Protein AF-A0A7S2E378-F1 (afdb_monomer_lite)

InterPro domains:
  IPR000742 EGF-like domain [PS00022] (54-65)
  IPR000742 EGF-like domain [PS01186] (54-65)
  IPR000742 EGF-like domain [PS50026] (33-66)
  IPR051216 Teneurin [PTHR11219] (3-120)

Sequence (120 aa):
RRGCPSDCSGRGSCDNATLSCSCFPGFEGVACASRACPANCSFRGKCDGTTGACACAKGWSGDACERPAACPPVGARGRCIHRDGASLDDPLAYQIECQPGWGGPTCQVPTCPGGGSCHG

Secondary structure (DSSP, 8-state):
---SGGGGGGSEEE-TTT--EEEPTTEESTTS-EEPPGGGGGGSEEE-TTT--EEEPTTEESTTS-EESSPPP--TTEEEEEPTT--TT-TTSEEEEEPTTEESTTS-EEEETTTEEPP-

pLDDT: mean 86.52, std 10.21, range [56.03, 96.81]

Foldseek 3Di:
DQAADCCLVVQFDADPVVSFTDGDQQFDDRSSQFGAAVCCLVVQFHQDRVPSATHGDQQFDDRSSPAGLDFDAAPPQKDKDQDPPADSHHRPRIDIDGHPQFDDPRSPFGADDPGDGDDD

Organism: NCBI:txid156173

Radius of gyration: 22.21 Å; chains: 1; bounding box: 54×38×54 Å

Structure (mmCIF, N/CA/C/O backbone):
data_AF-A0A7S2E378-F1
#
_entry.id   AF-A0A7S2E378-F1
#
loop_
_atom_site.group_PDB
_atom_site.id
_atom_site.type_symbol
_atom_site.label_atom_id
_atom_site.label_alt_id
_atom_site.label_comp_id
_atom_site.label_asym_id
_atom_site.label_entity_id
_atom_site.label_seq_id
_atom_site.pdbx_PDB_ins_code
_atom_site.Cartn_x
_atom_site.Cartn_y
_atom_site.Cartn_z
_atom_site.occupancy
_atom_site.B_iso_or_equiv
_atom_site.auth_seq_id
_atom_site.auth_comp_id
_atom_site.auth_asym_id
_atom_site.auth_atom_id
_atom_site.pdbx_PDB_model_num
ATOM 1 N N . ARG A 1 1 ? -30.351 8.489 27.900 1.00 56.03 1 ARG A N 1
ATOM 2 C CA . ARG A 1 1 ? -28.963 8.736 28.360 1.00 56.03 1 ARG A CA 1
ATOM 3 C C . ARG A 1 1 ? -28.135 9.028 27.118 1.00 56.03 1 ARG A C 1
ATOM 5 O O . ARG A 1 1 ? -28.252 8.254 26.179 1.00 56.03 1 ARG A O 1
ATOM 12 N N . ARG A 1 2 ? -27.419 10.156 27.061 1.00 68.94 2 ARG A N 1
ATOM 13 C CA . ARG A 1 2 ? -26.435 10.426 25.999 1.00 68.94 2 ARG A CA 1
ATOM 14 C C . ARG A 1 2 ? -25.089 9.931 26.516 1.00 68.94 2 ARG A C 1
ATOM 16 O O . ARG A 1 2 ? -24.775 10.186 27.672 1.00 68.94 2 ARG A O 1
ATOM 23 N N . GLY A 1 3 ? -24.381 9.169 25.705 1.00 83.44 3 GLY A N 1
ATOM 24 C CA . GLY A 1 3 ? -23.106 8.551 26.040 1.00 83.44 3 GLY A CA 1
ATOM 25 C C . GLY A 1 3 ? -22.386 8.209 24.746 1.00 83.44 3 GLY A C 1
ATOM 26 O O . GLY A 1 3 ? -22.980 8.331 23.670 1.00 83.44 3 GLY A O 1
ATOM 27 N N . CYS A 1 4 ? -21.125 7.810 24.846 1.00 91.75 4 CYS A N 1
ATOM 28 C CA . CYS A 1 4 ? -20.363 7.442 23.665 1.00 91.75 4 CYS A CA 1
ATOM 29 C C . CYS A 1 4 ? -21.013 6.277 22.904 1.00 91.75 4 CYS A C 1
ATOM 31 O O . CYS A 1 4 ? -21.625 5.390 23.515 1.00 91.75 4 CYS A O 1
ATOM 33 N N . PRO A 1 5 ? -20.887 6.267 21.568 1.00 91.81 5 PRO A N 1
ATOM 34 C CA . PRO A 1 5 ? -21.467 5.227 20.734 1.00 91.81 5 PRO A CA 1
ATOM 35 C C . PRO A 1 5 ? -20.910 3.857 21.136 1.00 91.81 5 PRO A C 1
ATOM 37 O O . PRO A 1 5 ? -19.702 3.629 21.097 1.00 91.81 5 PRO A O 1
ATOM 40 N N . SER A 1 6 ? -21.808 2.960 21.553 1.00 93.44 6 SER A N 1
ATOM 41 C CA . SER A 1 6 ? -21.495 1.593 22.000 1.00 93.44 6 SER A CA 1
ATOM 42 C C . SER A 1 6 ? -20.383 1.505 23.053 1.00 93.44 6 SER A C 1
ATOM 44 O O . SER A 1 6 ? -19.647 0.523 23.070 1.00 93.44 6 SER A O 1
ATOM 46 N N . ASP A 1 7 ? -20.222 2.536 23.889 1.00 93.12 7 ASP A N 1
ATOM 47 C CA . ASP A 1 7 ? -19.118 2.635 24.857 1.00 93.12 7 ASP A CA 1
ATOM 48 C C . ASP A 1 7 ? -17.731 2.415 24.216 1.00 93.12 7 ASP A C 1
ATOM 50 O O . ASP A 1 7 ? -16.875 1.682 24.714 1.00 93.12 7 ASP A O 1
ATOM 54 N N . CYS A 1 8 ? -17.548 2.973 23.013 1.00 94.81 8 CYS A N 1
ATOM 55 C CA . CYS A 1 8 ? -16.346 2.804 22.193 1.00 94.81 8 CYS A CA 1
ATOM 56 C C . CYS A 1 8 ? -15.962 1.333 21.959 1.00 94.81 8 CYS A C 1
ATOM 58 O O . CYS A 1 8 ? -14.790 1.011 21.760 1.00 94.81 8 CYS A O 1
ATOM 60 N N . SER A 1 9 ? -16.948 0.431 22.013 1.00 94.75 9 SER A N 1
ATOM 61 C CA . SER A 1 9 ? -16.802 -1.024 21.899 1.00 94.75 9 SER A CA 1
ATOM 62 C C . SER A 1 9 ? -15.762 -1.630 22.855 1.00 94.75 9 SER A C 1
ATOM 64 O O . SER A 1 9 ? -15.229 -2.703 22.569 1.00 94.75 9 SER A O 1
ATOM 66 N N . GLY A 1 10 ? -15.423 -0.937 23.953 1.00 94.50 10 GLY A N 1
ATOM 67 C CA . GLY A 1 10 ? -14.314 -1.296 24.847 1.00 94.50 10 GLY A CA 1
ATOM 68 C C . GLY A 1 10 ? -12.919 -1.201 24.207 1.00 94.50 10 GLY A C 1
ATOM 69 O O . GLY A 1 10 ? -11.961 -1.768 24.726 1.00 94.50 10 GLY A O 1
ATOM 70 N N . ARG A 1 11 ? -12.798 -0.528 23.057 1.00 95.75 11 ARG A N 1
ATOM 71 C CA . ARG A 1 11 ? -11.583 -0.435 22.221 1.00 95.75 11 ARG A CA 1
ATOM 72 C C . ARG A 1 11 ? -11.148 1.010 21.987 1.00 95.75 11 ARG A C 1
ATOM 74 O O . ARG A 1 11 ? -10.469 1.323 21.009 1.00 95.75 11 ARG A O 1
ATOM 81 N N . GLY A 1 12 ? -11.555 1.898 22.879 1.00 95.94 12 GLY A N 1
ATOM 82 C CA . GLY A 1 12 ? -11.184 3.299 22.855 1.00 95.94 12 GLY A CA 1
ATOM 83 C C . GLY A 1 12 ? -11.585 4.005 24.138 1.00 95.94 12 GLY A C 1
ATOM 84 O O . GLY A 1 12 ? -12.267 3.441 24.994 1.00 95.94 12 GLY A O 1
ATOM 85 N N . SER A 1 13 ? -11.170 5.259 24.240 1.00 95.69 13 SER A N 1
ATOM 86 C CA . SER A 1 13 ? -11.519 6.153 25.338 1.00 95.69 13 SER A CA 1
ATOM 87 C C . SER A 1 13 ? -12.670 7.065 24.928 1.00 95.69 13 SER A C 1
ATOM 89 O O . SER A 1 13 ? -12.612 7.709 23.880 1.00 95.69 13 SER A O 1
ATOM 91 N N . CYS A 1 14 ? -13.706 7.129 25.762 1.00 95.25 14 CYS A N 1
ATOM 92 C CA . CYS A 1 14 ? -14.850 8.016 25.572 1.00 95.25 14 CYS A CA 1
ATOM 93 C C . CYS A 1 14 ? -14.546 9.431 26.086 1.00 95.25 14 CYS A C 1
ATOM 95 O O . CYS A 1 14 ? -14.221 9.606 27.262 1.00 95.25 14 CYS A O 1
ATOM 97 N N . ASP A 1 15 ? -14.703 10.441 25.230 1.00 94.69 15 ASP A N 1
ATOM 98 C CA . ASP A 1 15 ? -14.759 11.842 25.646 1.00 94.69 15 ASP A CA 1
ATOM 99 C C . ASP A 1 15 ? -16.206 12.204 26.014 1.00 94.69 15 ASP A C 1
ATOM 101 O O . ASP A 1 15 ? -17.099 12.231 25.167 1.00 94.69 15 ASP A O 1
ATOM 105 N N . ASN A 1 16 ? -16.455 12.485 27.295 1.00 90.25 16 ASN A N 1
ATOM 106 C CA . ASN A 1 16 ? -17.795 12.804 27.792 1.00 90.25 16 ASN A CA 1
ATOM 107 C C . ASN A 1 16 ? -18.291 14.212 27.408 1.00 90.25 16 ASN A C 1
ATOM 109 O O . ASN A 1 16 ? -19.491 14.466 27.516 1.00 90.25 16 ASN A O 1
ATOM 113 N N . ALA A 1 17 ? -17.412 15.124 26.982 1.00 92.00 17 ALA A N 1
ATOM 114 C CA . ALA A 1 17 ? -17.788 16.470 26.553 1.00 92.00 17 ALA A CA 1
ATOM 115 C C . ALA A 1 17 ? -18.255 16.483 25.091 1.00 92.00 17 ALA A C 1
ATOM 117 O O . ALA A 1 17 ? -19.258 17.118 24.766 1.00 92.00 17 ALA A O 1
ATOM 118 N N . THR A 1 18 ? -17.554 15.760 24.217 1.00 92.94 18 THR A N 1
ATOM 119 C CA . THR A 1 18 ? -17.866 15.688 22.778 1.00 92.94 18 THR A CA 1
ATOM 120 C C . THR A 1 18 ? -18.710 14.468 22.403 1.00 92.94 18 THR A C 1
ATOM 122 O O . THR A 1 18 ? -19.290 14.439 21.318 1.00 92.94 18 THR A O 1
ATOM 125 N N . LEU A 1 19 ? -18.795 13.468 23.290 1.00 92.62 19 LEU A N 1
ATOM 126 C CA . LEU A 1 19 ? -19.389 12.146 23.050 1.00 92.62 19 LEU A CA 1
ATOM 127 C C . LEU A 1 19 ? -18.720 11.380 21.895 1.00 92.62 19 LEU A C 1
ATOM 129 O O . LEU A 1 19 ? -19.363 10.562 21.233 1.00 92.62 19 LEU A O 1
ATOM 133 N N . SER A 1 20 ? -17.431 11.638 21.654 1.00 93.69 20 SER A N 1
ATOM 134 C CA . SER A 1 20 ? -16.627 10.959 20.635 1.00 93.69 20 SER A CA 1
ATOM 135 C C . SER A 1 20 ? -15.685 9.918 21.235 1.00 93.69 20 SER A C 1
ATOM 137 O O . SER A 1 20 ? -15.186 10.083 22.348 1.00 93.69 20 SER A O 1
ATOM 139 N N . CYS A 1 21 ? -15.389 8.875 20.462 1.00 96.06 21 CYS A N 1
ATOM 140 C CA . CYS A 1 21 ? -14.433 7.841 20.838 1.00 96.06 21 CYS A CA 1
ATOM 141 C C . CYS A 1 21 ? -13.048 8.099 20.240 1.00 96.06 21 CYS A C 1
ATOM 143 O O . CYS A 1 21 ? -12.910 8.263 19.029 1.00 96.06 21 CYS A O 1
ATOM 145 N N . SER A 1 22 ? -12.024 8.045 21.087 1.00 96.44 22 SER A N 1
ATOM 146 C CA . SER A 1 22 ? -10.619 7.988 20.683 1.00 96.44 22 SER A CA 1
ATOM 147 C C . SER A 1 22 ? -10.164 6.532 20.683 1.00 96.44 22 SER A C 1
ATOM 149 O O . SER A 1 22 ? -9.981 5.939 21.746 1.00 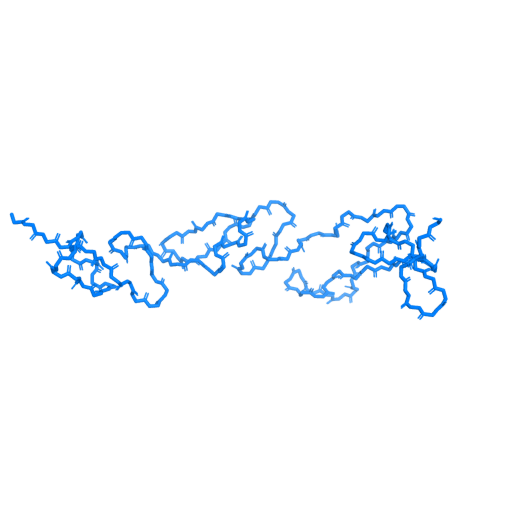96.44 22 SER A O 1
ATOM 151 N N . CYS A 1 23 ? -10.026 5.936 19.502 1.00 96.81 23 CYS A N 1
ATOM 152 C CA . CYS A 1 23 ? -9.743 4.508 19.368 1.00 96.81 23 CYS A CA 1
ATOM 153 C C . CYS A 1 23 ? -8.312 4.138 19.761 1.00 96.81 23 CYS A C 1
ATOM 155 O O . CYS A 1 23 ? -7.368 4.895 19.534 1.00 96.81 23 CYS A O 1
ATOM 157 N N . PHE A 1 24 ? -8.153 2.946 20.338 1.00 96.38 24 PHE A N 1
ATOM 158 C CA . PHE A 1 24 ? -6.838 2.366 20.588 1.00 96.38 24 PHE A CA 1
ATOM 159 C C . PHE A 1 24 ? -6.146 1.973 19.272 1.00 96.38 24 PHE A C 1
ATOM 161 O O . PHE A 1 24 ? -6.823 1.771 18.257 1.00 96.38 24 PHE A O 1
ATOM 168 N N . PRO A 1 25 ? -4.805 1.828 19.269 1.00 94.31 25 PRO A N 1
ATOM 169 C CA . PRO A 1 25 ? -4.065 1.421 18.080 1.00 94.31 25 PRO A CA 1
ATOM 170 C C . PRO A 1 25 ? -4.632 0.146 17.444 1.00 94.31 25 PRO A C 1
ATOM 172 O O . PRO A 1 25 ? -4.873 -0.848 18.129 1.00 94.31 25 PRO A O 1
ATOM 175 N N . GLY A 1 26 ? -4.833 0.182 16.126 1.00 92.50 26 GLY A N 1
ATOM 176 C CA . GLY A 1 26 ? -5.398 -0.935 15.365 1.00 92.50 26 GLY A CA 1
ATOM 177 C C . GLY A 1 26 ? -6.928 -0.986 15.326 1.00 92.50 26 GLY A C 1
ATOM 178 O O . GLY A 1 26 ? -7.463 -1.926 14.743 1.00 92.50 26 GLY A O 1
ATOM 179 N N . PHE A 1 27 ? -7.635 0.001 15.888 1.00 95.44 27 PHE A N 1
ATOM 180 C CA . PHE A 1 27 ? -9.090 0.136 15.778 1.00 95.44 27 PHE A CA 1
ATOM 181 C C . PHE A 1 27 ? -9.502 1.487 15.201 1.00 95.44 27 PHE A C 1
ATOM 183 O O . PHE A 1 27 ? -8.815 2.492 15.370 1.00 95.44 27 PHE A O 1
ATOM 190 N N . GLU A 1 28 ? -10.648 1.506 14.531 1.00 94.31 28 GLU A N 1
ATOM 191 C CA . GLU A 1 28 ? -11.188 2.678 13.857 1.00 94.31 28 GLU A CA 1
ATOM 192 C C . GLU A 1 28 ? -12.724 2.703 13.845 1.00 94.31 28 GLU A C 1
ATOM 194 O O . GLU A 1 28 ? -13.420 1.776 14.285 1.00 94.31 28 GLU A O 1
ATOM 199 N N . GLY A 1 29 ? -13.256 3.800 13.308 1.00 92.94 29 GLY A N 1
ATOM 200 C CA . GLY A 1 29 ? -14.682 4.075 13.224 1.00 92.94 29 GLY A CA 1
ATOM 201 C C . GLY A 1 29 ? -15.226 4.781 14.464 1.00 92.94 29 GLY A C 1
ATOM 202 O O . GLY A 1 29 ? -14.581 4.867 15.506 1.00 92.94 29 GLY A O 1
ATOM 203 N N . VAL A 1 30 ? -16.459 5.274 14.354 1.00 93.94 30 VAL A N 1
ATOM 204 C CA . VAL A 1 30 ? -17.093 6.141 15.369 1.00 93.94 30 VAL A CA 1
ATOM 205 C C . VAL A 1 30 ? -17.202 5.506 16.757 1.00 93.94 30 VAL A C 1
ATOM 207 O O . VAL A 1 30 ? -17.225 6.218 17.752 1.00 93.94 30 VAL A O 1
ATOM 210 N N . ALA A 1 31 ? -17.261 4.175 16.814 1.00 94.88 31 ALA A N 1
ATOM 211 C CA . ALA A 1 31 ? -17.362 3.387 18.037 1.00 94.88 31 ALA A CA 1
ATOM 212 C C . ALA A 1 31 ? -16.152 2.460 18.244 1.00 94.88 31 ALA A C 1
ATOM 214 O O . ALA A 1 31 ? -16.247 1.535 19.045 1.00 94.88 31 ALA A O 1
ATOM 215 N N . CYS A 1 32 ? -15.063 2.631 17.483 1.00 96.19 32 CYS A N 1
ATOM 216 C CA . CYS A 1 32 ? -13.867 1.774 17.540 1.00 96.19 32 CYS A CA 1
ATOM 217 C C . CYS A 1 32 ? -14.146 0.273 17.339 1.00 96.19 32 CYS A C 1
ATOM 219 O O . CYS A 1 32 ? -13.415 -0.588 17.826 1.00 96.19 32 CYS A O 1
ATOM 221 N N . ALA A 1 33 ? -15.241 -0.051 16.647 1.00 94.94 33 ALA A N 1
ATOM 222 C CA . ALA A 1 33 ? -15.698 -1.424 16.462 1.00 94.94 33 ALA A CA 1
ATOM 223 C C . ALA A 1 33 ? -14.901 -2.169 15.380 1.00 94.94 33 ALA A C 1
ATOM 225 O O . ALA A 1 33 ? -14.791 -3.393 15.438 1.00 94.94 33 ALA A O 1
ATOM 226 N N . SER A 1 34 ? -14.357 -1.438 14.403 1.00 95.44 34 SER A N 1
ATOM 227 C CA . SER A 1 34 ? -13.636 -2.012 13.264 1.00 95.44 34 SER A CA 1
ATOM 228 C C . SER A 1 34 ? -12.139 -2.016 13.526 1.00 95.44 34 SER A C 1
ATOM 230 O O . SER A 1 34 ? -11.617 -1.112 14.176 1.00 95.44 34 SER A O 1
ATOM 232 N N . ARG A 1 35 ? -11.438 -3.028 13.022 1.00 95.44 35 ARG A N 1
ATOM 233 C CA . ARG A 1 35 ? -9.982 -3.021 12.928 1.00 95.44 35 ARG A CA 1
ATOM 234 C C . ARG A 1 35 ? -9.537 -2.035 11.859 1.00 95.44 35 ARG A C 1
ATOM 236 O O . ARG A 1 35 ? -10.092 -2.027 10.767 1.00 95.44 35 ARG A O 1
ATOM 243 N N . ALA A 1 36 ? -8.509 -1.262 12.177 1.00 94.44 36 ALA A N 1
ATOM 244 C CA . ALA A 1 36 ? -7.841 -0.407 11.214 1.00 94.44 36 ALA A CA 1
ATOM 245 C C . ALA A 1 36 ? -6.989 -1.264 10.274 1.00 94.44 36 ALA A C 1
ATOM 247 O O . ALA A 1 36 ? -6.237 -2.132 10.728 1.00 94.44 36 ALA A O 1
ATOM 248 N N . CYS A 1 37 ? -7.086 -1.003 8.974 1.00 95.38 37 CYS A N 1
ATOM 249 C CA . CYS A 1 37 ? -6.218 -1.637 7.989 1.00 95.38 37 CYS A CA 1
ATOM 250 C C . CYS A 1 37 ? -4.924 -0.842 7.784 1.00 95.38 37 CYS A C 1
ATOM 252 O O . CYS A 1 37 ? -4.933 0.394 7.830 1.00 95.38 37 CYS A O 1
ATOM 254 N N . PRO A 1 38 ? -3.801 -1.522 7.497 1.00 94.00 38 PRO A N 1
ATOM 255 C CA . PRO A 1 38 ? -2.531 -0.853 7.259 1.00 94.00 38 PRO A CA 1
ATOM 256 C C . PRO A 1 38 ? -2.651 0.085 6.053 1.00 94.00 38 PRO A C 1
ATOM 258 O O . PRO A 1 38 ? -3.122 -0.309 4.985 1.00 94.00 38 PRO A O 1
ATOM 261 N N . ALA A 1 39 ? -2.283 1.355 6.250 1.00 94.19 39 ALA A N 1
ATOM 262 C CA . ALA A 1 39 ? -2.347 2.422 5.246 1.00 94.19 39 ALA A CA 1
ATOM 263 C C . ALA A 1 39 ? -3.673 2.491 4.450 1.00 94.19 39 ALA A C 1
ATOM 265 O O . ALA A 1 39 ? -3.671 2.889 3.286 1.00 94.19 39 ALA A O 1
ATOM 266 N N . ASN A 1 40 ? -4.804 2.086 5.046 1.00 93.56 40 ASN A N 1
ATOM 267 C CA . ASN A 1 40 ? -6.102 1.972 4.364 1.00 93.56 40 ASN A CA 1
ATOM 268 C C . ASN A 1 40 ? -6.054 1.121 3.082 1.00 93.56 40 ASN A C 1
ATOM 270 O O . ASN A 1 40 ? -6.673 1.458 2.068 1.00 93.56 40 ASN A O 1
ATOM 274 N N . CYS A 1 41 ? -5.269 0.040 3.101 1.00 95.62 41 CYS A N 1
ATOM 275 C CA . CYS A 1 41 ? -5.011 -0.800 1.933 1.00 95.62 41 CYS A CA 1
ATOM 276 C C . CYS A 1 41 ? -4.518 0.008 0.721 1.00 95.62 41 CYS A C 1
ATOM 278 O O . CYS A 1 41 ? -4.882 -0.296 -0.418 1.00 95.62 41 CYS A O 1
ATOM 280 N N . SER A 1 42 ? -3.762 1.088 0.968 1.00 95.31 42 SER A N 1
ATOM 281 C CA . SER A 1 42 ? -3.233 2.027 -0.030 1.00 95.31 42 SER A CA 1
ATOM 282 C C . SER A 1 42 ? -4.285 2.555 -1.009 1.00 95.31 42 SER A C 1
ATOM 284 O O . SER A 1 42 ? -3.946 2.951 -2.124 1.00 95.31 42 SER A O 1
ATOM 286 N N . PHE A 1 43 ? -5.569 2.521 -0.625 1.00 95.19 43 PHE A N 1
ATOM 287 C CA . PHE A 1 43 ? -6.724 2.792 -1.491 1.00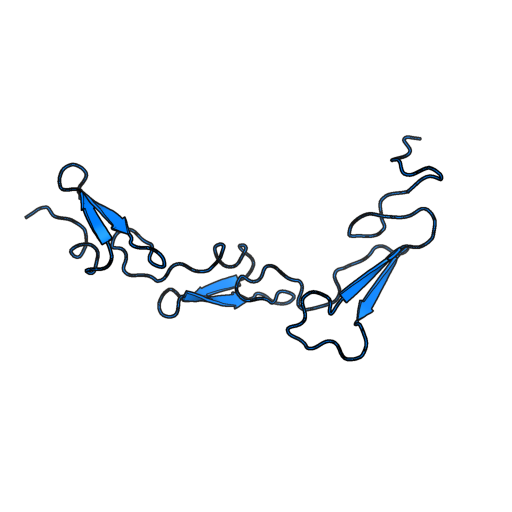 95.19 43 PHE A CA 1
ATOM 288 C C . PHE A 1 43 ? -6.796 1.903 -2.749 1.00 95.19 43 PHE A C 1
ATOM 290 O O . PHE A 1 43 ? -7.441 2.241 -3.741 1.00 95.19 43 PHE A O 1
ATOM 297 N N . ARG A 1 44 ? -6.126 0.750 -2.709 1.00 94.69 44 ARG A N 1
ATOM 298 C CA . ARG A 1 44 ? -5.967 -0.226 -3.799 1.00 94.69 44 ARG A CA 1
ATOM 299 C C . ARG A 1 44 ? -6.490 -1.607 -3.406 1.00 94.69 44 ARG A C 1
ATOM 301 O O . ARG A 1 44 ? -6.180 -2.605 -4.050 1.00 94.69 44 ARG A O 1
ATOM 308 N N . GLY A 1 45 ? -7.307 -1.668 -2.363 1.00 95.00 45 GLY A N 1
ATOM 309 C CA . GLY A 1 45 ? -7.941 -2.880 -1.870 1.00 95.00 45 GLY A CA 1
ATOM 310 C C . GLY A 1 45 ? -9.153 -2.564 -1.005 1.00 95.00 45 GLY A C 1
ATOM 311 O O . GLY A 1 45 ? -9.499 -1.402 -0.789 1.00 95.00 45 GLY A O 1
ATOM 312 N N . LYS A 1 46 ? -9.807 -3.615 -0.519 1.00 96.06 46 LYS A N 1
ATOM 313 C CA . LYS A 1 46 ? -10.884 -3.527 0.467 1.00 96.06 46 LYS A CA 1
ATOM 314 C C . LYS A 1 46 ? -10.348 -3.934 1.832 1.00 96.06 46 LYS A C 1
ATOM 316 O O . LYS A 1 46 ? -9.766 -5.007 1.959 1.00 96.06 46 LYS A O 1
ATOM 321 N N . CYS A 1 47 ? -10.571 -3.085 2.827 1.00 95.44 47 CYS A N 1
ATOM 322 C CA . CYS A 1 47 ? -10.284 -3.401 4.218 1.00 95.44 47 CYS A CA 1
ATOM 323 C C . CYS A 1 47 ? -11.368 -4.324 4.782 1.00 95.44 47 CYS A C 1
ATOM 325 O O . CYS A 1 47 ? -12.556 -4.001 4.707 1.00 95.44 47 CYS A O 1
ATOM 327 N N . ASP A 1 48 ? -10.972 -5.455 5.358 1.00 95.75 48 ASP A N 1
ATOM 328 C CA . ASP A 1 48 ? -11.846 -6.252 6.211 1.00 95.75 48 ASP A CA 1
ATOM 329 C C . ASP A 1 48 ? -11.773 -5.709 7.642 1.00 95.75 48 ASP A C 1
ATOM 331 O O . ASP A 1 48 ? -10.843 -6.008 8.387 1.00 95.75 48 ASP A O 1
ATOM 335 N N . GLY A 1 49 ? -12.779 -4.934 8.051 1.00 92.12 49 GLY A N 1
ATOM 336 C CA . GLY A 1 49 ? -12.853 -4.350 9.395 1.00 92.12 49 GLY A CA 1
ATOM 337 C C . GLY A 1 49 ? -12.981 -5.370 10.537 1.00 92.12 49 GLY A C 1
ATOM 338 O O . GLY A 1 49 ? -12.887 -4.987 11.701 1.00 92.12 49 GLY A O 1
ATOM 339 N N . THR A 1 50 ? -13.172 -6.662 10.255 1.00 92.75 50 THR A N 1
ATOM 340 C CA . THR A 1 50 ? -13.189 -7.719 11.282 1.00 92.75 50 THR A CA 1
ATOM 341 C C . THR A 1 50 ? -11.787 -8.238 11.563 1.00 92.75 50 THR A C 1
ATOM 343 O O . THR A 1 50 ? -11.415 -8.438 12.720 1.00 92.75 50 THR A O 1
ATOM 346 N N . THR A 1 51 ? -10.999 -8.451 10.507 1.00 93.81 51 THR A N 1
ATOM 347 C CA . THR A 1 51 ? -9.656 -9.045 10.590 1.00 93.81 51 THR A CA 1
ATOM 348 C C . THR A 1 51 ? -8.540 -8.004 10.522 1.00 93.81 51 THR A C 1
ATOM 350 O O . THR A 1 51 ? -7.448 -8.267 11.019 1.00 93.81 51 THR A O 1
ATOM 353 N N . GLY A 1 52 ? -8.803 -6.805 10.005 1.00 93.56 52 GLY A N 1
ATOM 354 C CA . GLY A 1 52 ? -7.799 -5.783 9.695 1.00 93.56 52 GLY A CA 1
ATOM 355 C C . GLY A 1 52 ? -6.953 -6.118 8.462 1.00 93.56 52 GLY A C 1
ATOM 356 O O . GLY A 1 52 ? -5.936 -5.468 8.235 1.00 93.56 52 GLY A O 1
ATOM 357 N N . ALA A 1 53 ? -7.334 -7.145 7.694 1.00 95.00 53 ALA A N 1
ATOM 358 C CA . ALA A 1 53 ? -6.609 -7.581 6.507 1.00 95.00 53 ALA A CA 1
ATOM 359 C C . ALA A 1 53 ? -7.099 -6.858 5.245 1.00 95.00 53 ALA A C 1
ATOM 361 O O . ALA A 1 53 ? -8.278 -6.515 5.113 1.00 95.00 53 ALA A O 1
ATOM 362 N N . CYS A 1 54 ? -6.191 -6.669 4.290 1.00 95.88 54 CYS A N 1
ATOM 363 C CA . CYS A 1 54 ? -6.494 -6.048 3.010 1.00 95.88 54 CYS A CA 1
ATOM 364 C C . CYS A 1 54 ? -6.726 -7.090 1.912 1.0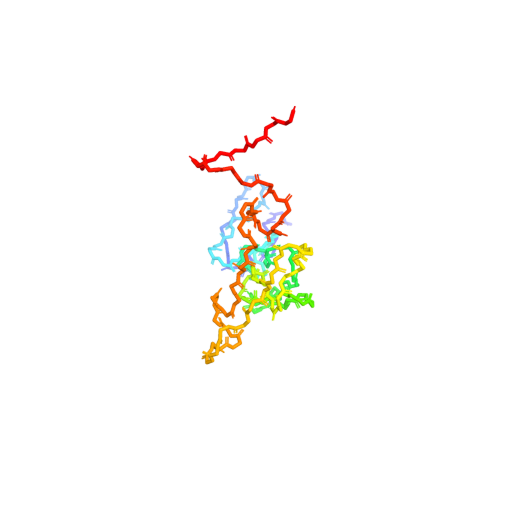0 95.88 54 CYS A C 1
ATOM 366 O O . CYS A 1 54 ? -5.854 -7.893 1.592 1.00 95.88 54 CYS A O 1
ATOM 368 N N . ALA A 1 55 ? -7.892 -7.027 1.272 1.00 95.38 55 ALA A N 1
ATOM 369 C CA . ALA A 1 55 ? -8.172 -7.745 0.035 1.00 95.38 55 ALA A CA 1
ATOM 370 C C . ALA A 1 55 ? -7.818 -6.853 -1.166 1.00 95.38 55 ALA A C 1
ATOM 372 O O . ALA A 1 55 ? -8.576 -5.945 -1.522 1.00 95.38 55 ALA A O 1
ATOM 373 N N . CYS A 1 56 ? -6.657 -7.085 -1.780 1.00 92.94 56 CYS A N 1
ATOM 374 C CA . CYS A 1 56 ? -6.138 -6.222 -2.842 1.00 92.94 56 CYS A CA 1
ATOM 375 C C . CYS A 1 56 ? -6.910 -6.321 -4.160 1.00 92.94 56 CYS A C 1
ATOM 377 O O . CYS A 1 56 ? -7.403 -7.378 -4.556 1.00 92.94 56 CYS A O 1
ATOM 379 N N . ALA A 1 57 ? -7.007 -5.188 -4.859 1.00 91.38 57 ALA A N 1
ATOM 380 C CA . ALA A 1 57 ? -7.542 -5.129 -6.209 1.00 91.38 57 ALA A CA 1
ATOM 381 C C . ALA A 1 57 ? -6.600 -5.835 -7.197 1.00 91.38 57 ALA A C 1
ATOM 383 O O . ALA A 1 57 ? -5.402 -5.989 -6.956 1.00 91.38 57 ALA A O 1
ATOM 384 N N . LYS A 1 58 ? -7.138 -6.236 -8.354 1.00 85.88 58 LYS A N 1
ATOM 385 C CA . LYS A 1 58 ? -6.354 -6.900 -9.402 1.00 85.88 58 LYS A CA 1
ATOM 386 C C . LYS A 1 58 ? -5.128 -6.056 -9.779 1.00 85.88 58 LYS A C 1
ATOM 388 O O . LYS A 1 58 ? -5.265 -4.879 -10.103 1.00 85.88 58 LYS A O 1
ATOM 393 N N . GLY A 1 59 ? -3.953 -6.686 -9.777 1.00 80.94 59 GLY A N 1
ATOM 394 C CA . GLY A 1 59 ? -2.682 -6.021 -10.072 1.00 80.94 59 GLY A CA 1
ATOM 395 C C . GLY A 1 59 ? -2.000 -5.386 -8.859 1.00 80.94 59 GLY A C 1
ATOM 396 O O . GLY A 1 59 ? -0.943 -4.796 -9.045 1.00 80.94 59 GLY A O 1
ATOM 397 N N . TRP A 1 60 ? -2.545 -5.543 -7.646 1.00 86.12 60 TRP A N 1
ATOM 398 C CA . TRP A 1 60 ? -1.947 -5.082 -6.389 1.00 86.12 60 TRP A CA 1
ATOM 399 C C . TRP A 1 60 ? -1.756 -6.225 -5.389 1.00 86.12 60 TRP A C 1
ATOM 401 O O . TRP A 1 60 ? -2.533 -7.178 -5.365 1.00 86.12 60 TRP A O 1
ATOM 411 N N . SER A 1 61 ? -0.705 -6.127 -4.586 1.00 86.00 61 SER A N 1
ATOM 412 C CA . SER A 1 61 ? -0.277 -7.073 -3.558 1.00 86.00 61 SER A CA 1
ATOM 413 C C . SER A 1 61 ? 0.424 -6.333 -2.409 1.00 86.00 61 SER A C 1
ATOM 415 O O . SER A 1 61 ? 0.588 -5.111 -2.451 1.00 86.00 61 SER A O 1
ATOM 417 N N . GLY A 1 62 ? 0.828 -7.081 -1.382 1.00 86.19 62 GLY A N 1
ATOM 418 C CA . GLY A 1 62 ? 1.341 -6.546 -0.119 1.00 86.19 62 GLY A CA 1
ATOM 419 C C . GLY A 1 62 ? 0.250 -6.464 0.947 1.00 86.19 62 GLY A C 1
ATOM 420 O O . GLY A 1 62 ? -0.942 -6.476 0.629 1.00 86.19 62 GLY A O 1
ATOM 421 N N . ASP A 1 63 ? 0.657 -6.376 2.212 1.00 90.94 63 ASP A N 1
ATOM 422 C CA . ASP A 1 63 ? -0.260 -6.354 3.361 1.00 90.94 63 ASP A CA 1
ATOM 423 C C . ASP A 1 63 ? -1.182 -5.128 3.347 1.00 90.94 63 ASP A C 1
ATOM 425 O O . ASP A 1 63 ? -2.292 -5.174 3.877 1.00 90.94 63 ASP A O 1
ATOM 429 N N . ALA A 1 64 ? -0.739 -4.041 2.708 1.00 93.31 64 ALA A N 1
ATOM 430 C CA . ALA A 1 64 ? -1.492 -2.814 2.508 1.00 93.31 64 ALA A CA 1
ATOM 431 C C . ALA A 1 64 ? -1.791 -2.545 1.025 1.00 93.31 64 ALA A C 1
ATOM 433 O O . ALA A 1 64 ? -2.110 -1.409 0.678 1.00 93.31 64 ALA A O 1
ATOM 434 N N . CYS A 1 65 ? -1.693 -3.536 0.132 1.00 92.62 65 CYS A N 1
ATOM 435 C CA . CYS A 1 65 ? -1.890 -3.364 -1.316 1.00 92.62 65 CYS A CA 1
ATOM 436 C C . CYS A 1 65 ? -1.033 -2.247 -1.939 1.00 92.62 65 CYS A C 1
ATOM 438 O O . CYS A 1 65 ? -1.435 -1.584 -2.900 1.00 92.62 65 CYS A O 1
ATOM 440 N N . GLU A 1 66 ? 0.134 -2.002 -1.357 1.00 88.75 66 GLU A N 1
ATOM 441 C CA . GLU A 1 66 ? 1.051 -0.926 -1.708 1.00 88.75 66 GLU A CA 1
ATOM 442 C C . GLU A 1 66 ? 1.945 -1.279 -2.903 1.00 88.75 66 GLU A C 1
ATOM 444 O O . GLU A 1 66 ? 2.616 -0.409 -3.462 1.00 88.75 66 GLU A O 1
ATOM 449 N N . ARG A 1 67 ? 1.924 -2.547 -3.333 1.00 83.31 67 ARG A N 1
ATOM 450 C CA . ARG A 1 67 ? 2.830 -3.083 -4.349 1.00 83.31 67 ARG A CA 1
ATOM 451 C C . ARG A 1 67 ? 2.089 -3.596 -5.577 1.00 83.31 67 ARG A C 1
ATOM 453 O O . ARG A 1 67 ? 1.011 -4.164 -5.443 1.00 83.31 67 ARG A O 1
ATOM 460 N N . PRO A 1 68 ? 2.656 -3.464 -6.784 1.00 77.12 68 PRO A N 1
ATOM 461 C CA . PRO A 1 68 ? 2.118 -4.125 -7.964 1.00 77.12 68 PRO A CA 1
ATOM 462 C C . PRO A 1 68 ? 2.263 -5.653 -7.856 1.00 77.12 68 PRO A C 1
ATOM 464 O O . PRO A 1 68 ? 3.360 -6.163 -7.647 1.00 77.12 68 PRO A O 1
ATOM 467 N N . ALA A 1 69 ? 1.171 -6.393 -8.056 1.00 77.00 69 ALA A N 1
ATOM 468 C CA . ALA A 1 69 ? 1.182 -7.863 -8.118 1.00 77.00 69 ALA A CA 1
ATOM 469 C C . ALA A 1 69 ? 1.714 -8.404 -9.456 1.00 77.00 69 ALA A C 1
ATOM 471 O O . ALA A 1 69 ? 1.995 -9.593 -9.593 1.00 77.00 69 ALA A O 1
ATOM 472 N N . ALA A 1 70 ? 1.815 -7.534 -10.457 1.00 77.00 70 ALA A N 1
ATOM 473 C CA . ALA A 1 70 ? 2.299 -7.837 -11.792 1.00 77.00 70 ALA A CA 1
ATOM 474 C C . ALA A 1 70 ? 3.240 -6.727 -12.257 1.00 77.00 70 ALA A C 1
ATOM 476 O O . ALA A 1 70 ? 3.224 -5.622 -11.709 1.00 77.00 70 ALA A O 1
ATOM 477 N N . CYS A 1 71 ? 4.009 -7.012 -13.307 1.00 77.00 71 CYS A N 1
ATOM 478 C CA . CYS A 1 71 ? 4.829 -6.006 -13.963 1.00 77.00 71 CYS A CA 1
ATOM 479 C C . CYS A 1 71 ? 4.002 -4.747 -14.288 1.00 77.00 71 CYS A C 1
ATOM 481 O O . CYS A 1 71 ? 3.007 -4.855 -15.016 1.00 77.00 71 CYS A O 1
ATOM 483 N N . PRO A 1 72 ? 4.378 -3.562 -13.767 1.00 76.94 72 PRO A N 1
ATOM 484 C CA . PRO A 1 72 ? 3.676 -2.331 -14.090 1.00 76.94 72 PRO A CA 1
ATOM 485 C C . PRO A 1 72 ? 3.820 -2.007 -15.585 1.00 76.94 72 PRO A C 1
ATOM 487 O O . PRO A 1 72 ? 4.796 -2.420 -16.219 1.00 76.94 72 PRO A O 1
ATOM 490 N N . PRO A 1 73 ? 2.867 -1.260 -16.169 1.00 79.75 73 PRO A N 1
ATOM 491 C CA . PRO A 1 73 ? 2.978 -0.810 -17.547 1.00 79.75 73 PRO A CA 1
ATOM 492 C C . PRO A 1 73 ? 4.200 0.100 -17.706 1.00 79.75 73 PRO A C 1
ATOM 494 O O . PRO A 1 73 ? 4.322 1.133 -17.048 1.00 79.75 73 PRO A O 1
ATOM 497 N N . VAL A 1 74 ? 5.094 -0.295 -18.608 1.00 85.44 74 VAL A N 1
ATOM 498 C CA . VAL A 1 74 ? 6.299 0.453 -18.980 1.00 85.44 74 VAL A CA 1
ATOM 499 C C . VAL A 1 74 ? 6.114 0.987 -20.398 1.00 85.44 74 VAL A C 1
ATOM 501 O O . VAL A 1 74 ? 5.447 0.359 -21.222 1.00 85.44 74 VAL A O 1
ATOM 504 N N . GLY A 1 75 ? 6.673 2.158 -20.699 1.00 87.19 75 GLY A N 1
ATOM 505 C CA . GLY A 1 75 ? 6.675 2.690 -22.059 1.00 87.19 75 GLY A CA 1
ATOM 506 C C . GLY A 1 75 ? 7.498 1.817 -23.012 1.00 87.19 75 GLY A C 1
ATOM 507 O O . GLY A 1 75 ? 8.295 0.989 -22.583 1.00 87.19 75 GLY A O 1
ATOM 508 N N . ALA A 1 76 ? 7.382 2.066 -24.321 1.00 90.12 76 ALA A N 1
ATOM 509 C CA . ALA A 1 76 ? 8.084 1.306 -25.369 1.00 90.12 76 ALA A CA 1
ATOM 510 C C . ALA A 1 76 ? 9.626 1.297 -25.249 1.00 90.12 76 ALA A C 1
ATOM 512 O O . ALA A 1 76 ? 10.303 0.558 -25.959 1.00 90.12 76 ALA A O 1
ATOM 513 N N . ARG A 1 77 ? 10.183 2.135 -24.368 1.00 91.50 77 ARG A N 1
ATOM 514 C CA . ARG A 1 77 ? 11.618 2.307 -24.122 1.00 91.50 77 ARG A CA 1
ATOM 515 C C . ARG A 1 77 ? 12.086 1.660 -22.818 1.00 91.50 77 ARG A C 1
ATOM 517 O O . ARG A 1 77 ? 13.155 1.991 -22.313 1.00 91.50 77 ARG A O 1
ATOM 524 N N . GLY A 1 78 ? 11.293 0.758 -22.257 1.00 90.44 78 GLY A N 1
ATOM 525 C CA . GLY A 1 78 ? 11.671 -0.027 -21.095 1.00 90.44 78 GLY A CA 1
ATOM 526 C C . GLY A 1 78 ? 10.999 -1.386 -21.089 1.00 90.44 78 GLY A C 1
ATOM 527 O O . GLY A 1 78 ? 10.059 -1.645 -21.839 1.00 90.44 78 GLY A O 1
ATOM 528 N N . ARG A 1 79 ? 11.488 -2.257 -20.215 1.00 90.25 79 ARG A N 1
ATOM 529 C CA . ARG A 1 79 ? 10.838 -3.525 -19.889 1.00 90.25 79 ARG A CA 1
ATOM 530 C C . ARG A 1 79 ? 10.784 -3.698 -18.385 1.00 90.25 79 ARG A C 1
ATOM 532 O O . ARG A 1 79 ? 11.669 -3.244 -17.663 1.00 90.25 79 ARG A O 1
ATOM 539 N N . CYS A 1 80 ? 9.752 -4.387 -17.932 1.00 86.88 80 CYS A N 1
ATOM 540 C CA . CYS A 1 80 ? 9.707 -4.906 -16.581 1.00 86.88 80 CYS A CA 1
ATOM 541 C C . CYS A 1 80 ? 10.116 -6.376 -16.631 1.00 86.88 80 CYS A C 1
ATOM 543 O O . CYS A 1 80 ? 9.596 -7.138 -17.448 1.00 86.88 80 CYS A O 1
ATOM 545 N N . ILE A 1 81 ? 11.071 -6.750 -15.789 1.00 84.88 81 ILE A N 1
ATOM 546 C CA . ILE A 1 81 ? 11.549 -8.122 -15.648 1.00 84.88 81 ILE A CA 1
ATOM 547 C C . ILE A 1 81 ? 11.101 -8.666 -14.296 1.00 84.88 81 ILE A C 1
ATOM 549 O O . ILE A 1 81 ? 11.194 -7.968 -13.286 1.00 84.88 81 ILE A O 1
ATOM 553 N N . HIS A 1 82 ? 10.615 -9.906 -14.281 1.00 79.94 82 HIS A N 1
ATOM 554 C CA . HIS A 1 82 ? 10.470 -10.658 -13.040 1.00 79.94 82 HIS A CA 1
ATOM 555 C C . HIS A 1 82 ? 11.836 -11.254 -12.690 1.00 79.94 82 HIS A C 1
ATOM 557 O O . HIS A 1 82 ? 12.469 -11.859 -13.555 1.00 79.94 82 HIS A O 1
ATOM 563 N N . ARG A 1 83 ? 12.317 -11.072 -11.460 1.00 80.44 83 ARG A N 1
ATOM 564 C CA . ARG A 1 83 ? 13.575 -11.685 -11.021 1.00 80.44 83 ARG A CA 1
ATOM 565 C C . ARG A 1 83 ? 13.373 -13.186 -10.842 1.00 80.44 83 ARG A C 1
ATOM 567 O O . ARG A 1 83 ? 12.484 -13.617 -10.110 1.00 80.44 83 ARG A O 1
ATOM 574 N N . ASP A 1 84 ? 14.202 -13.984 -11.507 1.00 77.06 84 ASP A N 1
ATOM 575 C CA . ASP A 1 84 ? 14.162 -15.439 -11.373 1.00 77.06 84 ASP A CA 1
ATOM 576 C C . ASP A 1 84 ? 14.380 -15.844 -9.907 1.00 77.06 84 ASP A C 1
ATOM 578 O O . ASP A 1 84 ? 15.331 -15.404 -9.259 1.00 77.06 84 ASP A O 1
ATOM 582 N N . GLY A 1 85 ? 13.467 -16.660 -9.375 1.00 72.94 85 GLY A N 1
ATOM 583 C CA . GLY A 1 85 ? 13.488 -17.109 -7.979 1.00 72.94 85 GLY A CA 1
ATOM 584 C C . GLY A 1 85 ? 12.869 -16.146 -6.959 1.00 72.94 85 GLY A C 1
ATOM 585 O O . GLY A 1 85 ? 12.857 -16.479 -5.776 1.00 72.94 85 GLY A O 1
ATOM 586 N N . ALA A 1 86 ? 12.339 -14.991 -7.377 1.00 74.62 86 ALA A N 1
ATOM 587 C CA . ALA A 1 86 ? 11.570 -14.133 -6.479 1.00 74.62 86 ALA A CA 1
ATOM 588 C C . ALA A 1 86 ? 10.241 -14.803 -6.089 1.00 74.62 86 ALA A C 1
ATOM 590 O O . ALA A 1 86 ? 9.556 -15.390 -6.934 1.00 74.62 86 ALA A O 1
ATOM 591 N N . SER A 1 87 ? 9.883 -14.730 -4.805 1.00 70.38 87 SER A N 1
ATOM 592 C CA . SER A 1 87 ? 8.578 -15.187 -4.329 1.00 70.38 87 SER A CA 1
ATOM 593 C C . SER A 1 87 ? 7.478 -14.231 -4.804 1.00 70.38 87 SER A C 1
ATOM 595 O O . SER A 1 87 ? 7.725 -13.053 -5.065 1.00 70.38 87 SER A O 1
ATOM 597 N N . LEU A 1 88 ? 6.236 -14.719 -4.905 1.00 65.06 88 LEU A N 1
ATOM 598 C CA . LEU A 1 88 ? 5.083 -13.874 -5.264 1.00 65.06 88 LEU A CA 1
ATOM 599 C C . LEU A 1 88 ? 4.857 -12.738 -4.244 1.00 65.06 88 LEU A C 1
ATOM 601 O O . LEU A 1 88 ? 4.232 -11.724 -4.555 1.00 65.06 88 LEU A O 1
ATOM 605 N N . ASP A 1 89 ? 5.379 -12.914 -3.034 1.00 66.25 89 ASP A N 1
ATOM 606 C CA . ASP A 1 89 ? 5.402 -11.959 -1.933 1.00 66.25 89 ASP A CA 1
ATOM 607 C C . ASP A 1 89 ? 6.656 -11.057 -1.901 1.00 66.25 89 ASP A C 1
ATOM 609 O O . ASP A 1 89 ? 6.669 -10.090 -1.136 1.00 66.25 89 ASP A O 1
ATOM 613 N N . ASP A 1 90 ? 7.660 -11.240 -2.771 1.00 69.56 90 ASP A N 1
ATOM 614 C CA . ASP A 1 90 ? 8.911 -10.459 -2.758 1.00 69.56 90 ASP A CA 1
ATOM 615 C C . ASP A 1 90 ? 8.711 -9.024 -3.304 1.00 69.56 90 ASP A C 1
ATOM 617 O O . ASP A 1 90 ? 8.295 -8.841 -4.456 1.00 69.56 90 ASP A O 1
ATOM 621 N N . PRO A 1 91 ? 8.967 -7.964 -2.504 1.00 64.31 91 PRO A N 1
ATOM 622 C CA . PRO A 1 91 ? 8.831 -6.561 -2.927 1.00 64.31 91 PRO A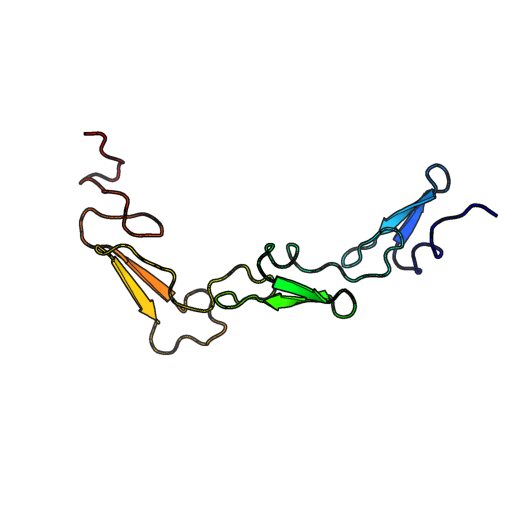 CA 1
ATOM 623 C C . PRO A 1 91 ? 9.725 -6.145 -4.079 1.00 64.31 91 PRO A C 1
ATOM 625 O O . PRO A 1 91 ? 9.449 -5.133 -4.721 1.00 64.31 91 PRO A O 1
ATOM 628 N N . LEU A 1 92 ? 10.739 -6.944 -4.378 1.00 68.75 92 LEU A N 1
ATOM 629 C CA . LEU A 1 92 ? 11.666 -6.743 -5.474 1.00 68.75 92 LEU A CA 1
ATOM 630 C C . LEU A 1 92 ? 11.488 -7.798 -6.567 1.00 68.75 92 LEU A C 1
ATOM 632 O O . LEU A 1 92 ? 12.387 -7.964 -7.392 1.00 68.75 92 LEU A O 1
ATOM 636 N N . ALA A 1 93 ? 10.339 -8.487 -6.603 1.00 78.00 93 ALA A N 1
ATOM 637 C CA . ALA A 1 93 ? 10.025 -9.452 -7.652 1.00 78.00 93 ALA A CA 1
ATO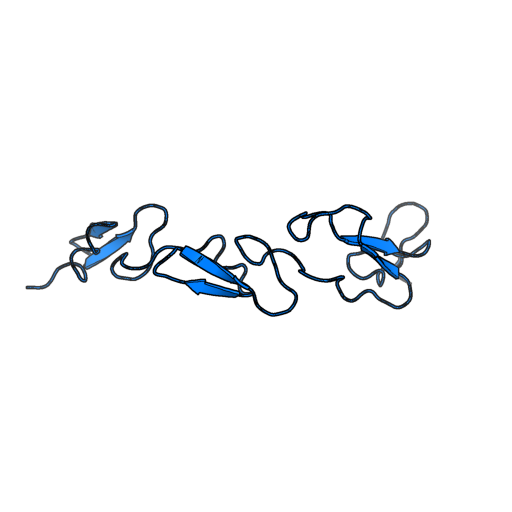M 638 C C . ALA A 1 93 ? 10.095 -8.831 -9.051 1.00 78.00 93 ALA A C 1
ATOM 640 O O . ALA A 1 93 ? 10.433 -9.524 -10.005 1.00 78.00 93 ALA A O 1
ATOM 641 N N . TYR A 1 94 ? 9.839 -7.524 -9.171 1.00 79.31 94 TYR A N 1
ATOM 642 C CA . TYR A 1 94 ? 9.847 -6.802 -10.437 1.00 79.31 94 TYR A CA 1
ATOM 643 C C . TYR A 1 94 ? 10.902 -5.695 -10.462 1.00 79.31 94 TYR A C 1
ATOM 645 O O . TYR A 1 94 ? 10.930 -4.826 -9.592 1.00 79.31 94 TYR A O 1
ATOM 653 N N . GLN A 1 95 ? 11.733 -5.692 -11.505 1.00 83.94 95 GLN A N 1
ATOM 654 C CA . GLN A 1 95 ? 12.714 -4.642 -11.777 1.00 83.94 95 GLN A CA 1
ATOM 655 C C . GLN A 1 95 ? 12.405 -3.974 -13.121 1.00 83.94 95 GLN A C 1
ATOM 657 O O . GLN A 1 95 ? 12.102 -4.645 -14.108 1.00 83.94 95 GLN A O 1
ATOM 662 N N . ILE A 1 96 ? 12.481 -2.643 -13.164 1.00 85.88 96 ILE A N 1
ATOM 663 C CA . ILE A 1 96 ? 12.313 -1.866 -14.395 1.00 85.88 96 ILE A CA 1
ATOM 664 C C . ILE A 1 96 ? 13.689 -1.593 -14.988 1.00 85.88 96 ILE A C 1
ATOM 666 O O . ILE A 1 96 ? 14.563 -1.044 -14.319 1.00 85.88 96 ILE A O 1
ATOM 670 N N . GLU A 1 97 ? 13.864 -1.948 -16.255 1.00 89.44 97 GLU A N 1
ATOM 671 C CA . GLU A 1 97 ? 15.062 -1.635 -17.020 1.00 89.44 97 GLU A CA 1
ATOM 672 C C . GLU A 1 97 ? 14.695 -0.711 -18.180 1.00 89.44 97 GLU A C 1
ATOM 674 O O . GLU A 1 97 ? 13.928 -1.080 -19.077 1.00 89.44 97 GLU A O 1
ATOM 679 N N . CYS A 1 98 ? 15.227 0.510 -18.142 1.00 90.56 98 CYS A N 1
ATOM 680 C CA . CYS A 1 98 ? 15.046 1.496 -19.198 1.00 90.56 98 CYS A CA 1
ATOM 681 C C . CYS A 1 98 ? 16.178 1.407 -20.223 1.00 90.56 98 CYS A C 1
ATOM 683 O O . CYS A 1 98 ? 17.327 1.121 -19.885 1.00 90.56 98 CYS A O 1
ATOM 685 N N . GLN A 1 99 ? 15.858 1.701 -21.482 1.00 92.25 99 GLN A N 1
ATOM 686 C CA . GLN A 1 99 ? 16.867 1.909 -22.515 1.00 92.25 99 GLN A CA 1
ATOM 687 C C . GLN A 1 99 ? 17.786 3.090 -22.144 1.00 92.25 99 GLN A C 1
ATOM 689 O O . GLN A 1 99 ? 17.339 4.022 -21.466 1.00 92.25 99 GLN A O 1
ATOM 694 N N . PRO A 1 100 ? 19.051 3.098 -22.608 1.00 89.19 100 PRO A N 1
ATOM 695 C CA . PRO A 1 100 ? 19.965 4.213 -22.378 1.00 89.19 100 PRO A CA 1
ATOM 696 C C . PRO A 1 100 ? 19.349 5.562 -22.777 1.00 89.19 100 PRO A C 1
ATOM 698 O O . PRO A 1 100 ? 18.757 5.689 -23.849 1.00 89.19 100 PRO A O 1
ATOM 701 N N . GLY A 1 101 ? 19.484 6.566 -21.908 1.00 87.75 101 GLY A N 1
ATOM 702 C CA . GLY A 1 101 ? 18.880 7.888 -22.104 1.00 87.75 101 GLY A CA 1
ATOM 703 C C . GLY A 1 101 ? 17.400 7.982 -21.717 1.00 87.75 101 GLY A C 1
ATOM 704 O O . GLY A 1 101 ? 16.749 8.970 -22.049 1.00 87.75 101 GLY A O 1
ATOM 705 N N . TRP A 1 102 ? 16.854 6.975 -21.025 1.00 89.56 102 TRP A N 1
ATOM 706 C CA . TRP A 1 102 ? 15.497 6.987 -20.474 1.00 89.56 102 TRP A CA 1
ATOM 707 C C . TRP A 1 102 ? 15.490 6.601 -18.996 1.00 89.56 102 TRP A C 1
ATOM 709 O O . TRP A 1 102 ? 16.337 5.846 -18.523 1.00 89.56 102 TRP A O 1
ATOM 719 N N . GLY A 1 103 ? 14.523 7.132 -18.254 1.00 86.56 103 GLY A N 1
ATOM 720 C CA . GLY A 1 103 ? 14.373 6.907 -16.823 1.00 86.56 103 GLY A CA 1
ATOM 721 C C . GLY A 1 103 ? 12.963 7.202 -16.319 1.00 86.56 103 GLY A C 1
ATOM 722 O O . GLY A 1 103 ? 12.020 7.423 -17.088 1.00 86.56 103 GLY A O 1
ATOM 723 N N . GLY A 1 104 ? 12.828 7.192 -14.995 1.00 84.62 104 GLY A N 1
ATOM 724 C CA . GLY A 1 104 ? 11.545 7.309 -14.308 1.00 84.62 104 GLY A CA 1
ATOM 725 C C . GLY A 1 104 ? 10.785 5.977 -14.212 1.00 84.62 104 GLY A C 1
ATOM 726 O O . GLY A 1 104 ? 11.203 4.971 -14.786 1.00 84.62 104 GLY A O 1
ATOM 727 N N . PRO A 1 105 ? 9.645 5.962 -13.502 1.00 82.25 105 PRO A N 1
ATOM 728 C CA . PRO A 1 105 ? 8.898 4.739 -13.187 1.00 82.25 105 PRO A CA 1
ATOM 729 C C . PRO A 1 105 ? 8.239 4.069 -14.403 1.00 82.25 105 PRO A C 1
ATOM 731 O O . PRO A 1 105 ? 7.744 2.955 -14.287 1.00 82.25 105 PRO A O 1
ATOM 734 N N . THR A 1 106 ? 8.221 4.728 -15.565 1.00 87.62 106 THR A N 1
ATOM 735 C CA . THR A 1 106 ? 7.643 4.203 -16.815 1.00 87.62 106 THR A CA 1
ATOM 736 C C . THR A 1 106 ? 8.612 4.262 -18.001 1.00 87.62 106 THR A C 1
ATOM 738 O O . THR A 1 106 ? 8.203 3.985 -19.128 1.00 87.62 106 THR A O 1
ATOM 741 N N . CYS A 1 107 ? 9.885 4.628 -17.792 1.00 90.56 107 CYS A N 1
ATOM 742 C CA . CYS A 1 107 ? 10.876 4.848 -18.861 1.00 90.56 107 CYS A CA 1
ATOM 743 C C . CYS A 1 107 ? 10.415 5.838 -19.952 1.00 90.56 107 CYS A C 1
ATOM 745 O O . CYS A 1 107 ? 10.761 5.702 -21.126 1.00 90.56 107 CYS A O 1
ATOM 747 N N . GLN A 1 108 ? 9.602 6.828 -19.573 1.00 90.88 108 GLN A N 1
ATOM 748 C CA . GLN A 1 108 ? 9.096 7.885 -20.460 1.00 90.88 108 GLN A CA 1
ATOM 749 C C . GLN A 1 108 ? 9.780 9.234 -20.226 1.00 90.88 108 GLN A C 1
ATOM 751 O O . GLN A 1 108 ? 9.490 10.190 -20.942 1.00 90.88 108 GLN A O 1
ATOM 756 N N . VAL A 1 109 ? 10.685 9.322 -19.249 1.00 88.62 109 VAL A N 1
ATOM 757 C CA . VAL A 1 109 ? 11.448 10.541 -18.980 1.00 88.62 109 VAL A CA 1
ATOM 758 C C . VAL A 1 109 ? 12.795 10.426 -19.692 1.00 88.62 109 VAL A C 1
ATOM 760 O O . VAL A 1 109 ? 13.544 9.501 -19.373 1.00 88.62 109 VAL A O 1
ATOM 763 N N . PRO A 1 110 ? 13.124 11.309 -20.648 1.00 87.38 110 PRO A N 1
ATOM 764 C CA . PRO A 1 110 ? 14.450 11.328 -21.247 1.00 87.38 110 PRO A CA 1
ATOM 765 C C . PRO A 1 110 ? 15.485 11.730 -20.189 1.00 87.38 110 PRO A C 1
ATOM 767 O O . PRO A 1 110 ? 15.320 12.726 -19.484 1.00 87.38 110 PRO A O 1
ATOM 770 N N . THR A 1 111 ? 16.547 10.942 -20.068 1.00 84.69 111 THR A N 1
ATOM 771 C CA . THR A 1 111 ? 17.680 11.201 -19.179 1.00 84.69 111 THR A CA 1
ATOM 772 C C . THR A 1 111 ? 18.888 11.607 -20.009 1.00 84.69 111 THR A C 1
ATOM 774 O O . THR A 1 111 ? 19.155 11.044 -21.070 1.00 84.69 111 THR A O 1
ATOM 777 N N . CYS A 1 112 ? 19.622 12.610 -19.537 1.00 78.69 112 CYS A N 1
ATOM 778 C CA . CYS A 1 112 ? 20.762 13.157 -20.264 1.00 78.69 112 CYS A CA 1
ATOM 779 C C . CYS A 1 112 ? 22.102 12.742 -19.646 1.00 78.69 112 CYS A C 1
ATOM 781 O O . CYS A 1 112 ? 22.159 12.481 -18.436 1.00 78.69 112 CYS A O 1
ATOM 783 N N . PRO A 1 113 ? 23.186 12.668 -20.448 1.00 69.12 113 PRO A N 1
ATOM 784 C CA . PRO A 1 113 ? 24.520 12.375 -19.935 1.00 69.12 113 PRO A CA 1
ATOM 785 C C . PRO A 1 113 ? 24.882 13.428 -18.882 1.00 69.12 113 PRO A C 1
ATOM 787 O O . PRO A 1 113 ? 24.965 14.611 -19.199 1.00 69.12 113 PRO A O 1
ATOM 790 N N . GLY A 1 114 ? 25.022 13.010 -17.622 1.00 68.25 114 GLY A N 1
ATOM 791 C CA . GLY A 1 114 ? 25.246 13.912 -16.483 1.00 68.25 114 GLY A CA 1
ATOM 792 C C . GLY A 1 114 ? 24.153 13.909 -15.409 1.00 68.25 114 GLY A C 1
ATOM 793 O O . GLY A 1 114 ? 24.346 14.540 -14.378 1.00 68.25 114 GLY A O 1
ATOM 794 N N . GLY A 1 115 ? 23.047 13.175 -15.595 1.00 60.44 115 GLY A N 1
ATOM 795 C CA . GLY A 1 115 ? 22.041 12.988 -14.541 1.00 60.44 115 GLY A CA 1
ATOM 796 C C . GLY A 1 115 ? 21.167 14.225 -14.317 1.00 60.44 115 GLY A C 1
ATOM 797 O O . GLY A 1 115 ? 21.160 14.804 -13.236 1.00 60.44 115 GLY A O 1
ATOM 798 N N . GLY A 1 116 ? 20.412 14.624 -15.342 1.00 66.31 116 GLY A N 1
ATOM 799 C CA . GLY A 1 116 ? 19.441 15.719 -15.270 1.00 66.31 116 GLY A CA 1
ATOM 800 C C . GLY A 1 116 ? 18.281 15.541 -16.254 1.00 66.31 116 GLY A C 1
ATOM 801 O O . GLY A 1 116 ? 18.343 14.691 -17.147 1.00 66.31 116 GLY A O 1
ATOM 802 N N . SER A 1 117 ? 17.225 16.343 -16.077 1.00 63.22 117 SER A N 1
ATOM 803 C CA . SER A 1 117 ? 16.095 16.430 -17.015 1.00 63.22 117 SER A CA 1
ATOM 804 C C . SER A 1 117 ? 16.447 17.399 -18.144 1.00 63.22 117 SER A C 1
ATOM 806 O O . SER A 1 117 ? 16.775 18.552 -17.872 1.00 63.22 117 SER A O 1
ATOM 808 N N . CYS A 1 118 ? 16.382 16.954 -19.400 1.00 62.88 118 CYS A N 1
ATOM 809 C CA . CYS A 1 118 ? 16.565 17.842 -20.547 1.00 62.88 118 CYS A CA 1
ATOM 810 C C . CYS A 1 118 ? 15.252 18.535 -20.915 1.00 62.88 118 CYS A C 1
ATOM 812 O O . CYS A 1 118 ? 14.266 17.871 -21.233 1.00 62.88 118 CYS A O 1
ATOM 814 N N . HIS A 1 119 ? 15.263 19.866 -20.911 1.00 65.06 119 HIS A N 1
ATOM 815 C CA . HIS A 1 119 ? 14.264 20.673 -21.602 1.00 65.06 119 HIS A CA 1
ATOM 816 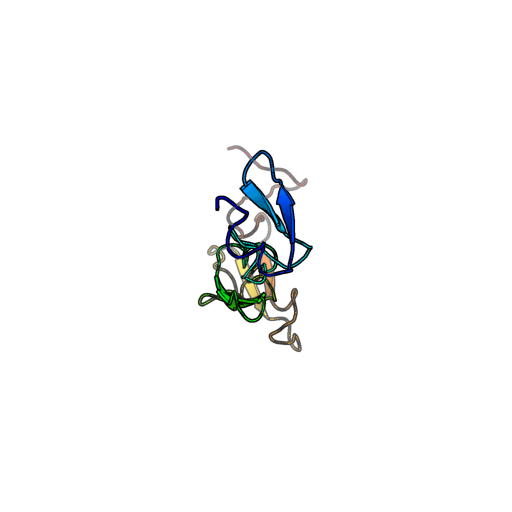C C . HIS A 1 119 ? 14.779 20.949 -23.017 1.00 65.06 119 HIS A C 1
ATOM 818 O O . HIS A 1 119 ? 15.931 21.353 -23.176 1.00 65.06 119 HIS A O 1
ATOM 824 N N . GLY A 1 120 ? 13.953 20.625 -24.015 1.00 59.19 120 GLY A N 1
ATOM 825 C CA . GLY A 1 120 ? 14.209 20.942 -25.422 1.00 59.19 120 GLY A CA 1
ATOM 826 C C . GLY A 1 120 ? 14.054 22.424 -25.714 1.00 59.19 120 GLY A C 1
ATOM 827 O O . GLY A 1 120 ? 13.276 23.082 -24.985 1.00 59.19 120 GLY A O 1
#